Protein AF-A0A426TLG1-F1 (afdb_monomer_lite)

Foldseek 3Di:
DFLLVVLVVVVVVCVVVVHDSVVDAAEDDQQFLVVPQAAARVVSLVVSLVSLLSNLVSLHQHYEQFHQRHHNPADVGHDPVVRVVSSVSSVVSSVVNHDPVSVVRHDYHYDALVVDDPPDPDDDPDHDDDDPD

Sequence (133 aa):
MTPADFREFVFAIADKVGFARERIILGGDHLGPNCWQQEN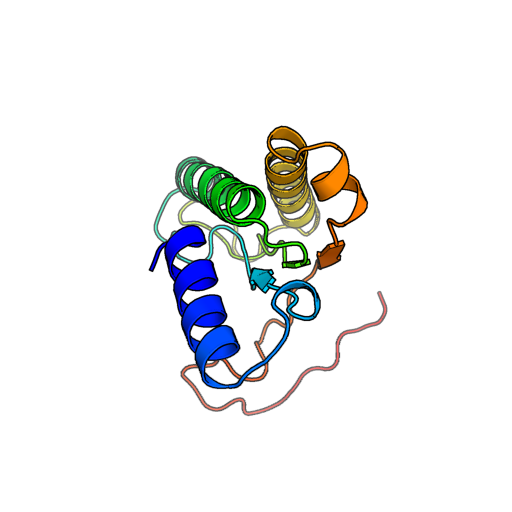ADAAMEKSVELVKAYVRAGFSKIHLDASMSCADDSIPLAPETVAERAAVLCLAAESVATDCQREQLNYVIGTEVPVPGGEASAIQSVHITQVE

Secondary structure (DSSP, 8-state):
--HHHHHHHHHHHHHHHT--GGGPPPEEEEESGGGGTTS-HHHHHHHHHHHHHHHHHHT--EEEE---S--TTS-SSPPHHHHHHHHHHHHHHHHHH--HHHHHH-EEEE---SSPTTT-SS--S-PPPPP--

pLDDT: mean 92.67, std 13.1, range [43.22, 98.88]

Structure (mmCIF, N/CA/C/O backbone):
data_AF-A0A426TLG1-F1
#
_entry.id   AF-A0A426TLG1-F1
#
loop_
_atom_site.group_PDB
_atom_site.id
_atom_site.type_symbol
_atom_site.label_atom_id
_atom_site.label_alt_id
_atom_site.label_comp_id
_atom_site.label_asym_id
_atom_site.label_entity_id
_atom_site.label_seq_id
_atom_site.pdbx_PDB_ins_code
_atom_site.Cartn_x
_atom_site.Cartn_y
_atom_site.Cartn_z
_atom_site.occupancy
_atom_site.B_iso_or_equiv
_atom_site.auth_seq_id
_atom_site.auth_comp_id
_atom_site.auth_asym_id
_atom_site.auth_atom_id
_atom_site.pdbx_PDB_model_num
ATOM 1 N N . MET A 1 1 ? -5.665 15.523 -0.159 1.00 93.81 1 MET A N 1
ATOM 2 C CA . MET A 1 1 ? -5.869 15.233 1.279 1.00 93.81 1 MET A CA 1
ATOM 3 C C . MET A 1 1 ? -4.819 14.220 1.683 1.00 93.81 1 MET A C 1
ATOM 5 O O . MET A 1 1 ? -4.506 13.373 0.853 1.00 93.81 1 MET A O 1
ATOM 9 N N . THR A 1 2 ? -4.249 14.306 2.885 1.00 98.12 2 THR A N 1
ATOM 10 C CA . THR A 1 2 ? -3.406 13.206 3.382 1.00 98.12 2 THR A CA 1
ATOM 11 C C . THR A 1 2 ? -4.285 11.997 3.747 1.00 98.12 2 THR A C 1
ATOM 13 O O . THR A 1 2 ? -5.502 12.161 3.886 1.00 98.12 2 THR A O 1
ATOM 16 N N . PRO A 1 3 ? -3.722 10.786 3.931 1.00 98.56 3 PRO A N 1
ATOM 17 C CA . PRO A 1 3 ? -4.511 9.625 4.350 1.00 98.56 3 PRO A CA 1
ATOM 18 C C . PRO A 1 3 ? -5.258 9.847 5.675 1.00 98.56 3 PRO A C 1
ATOM 20 O O . PRO A 1 3 ? -6.424 9.476 5.800 1.00 98.56 3 PRO A O 1
ATOM 23 N N . ALA A 1 4 ? -4.630 10.520 6.645 1.00 98.56 4 ALA A N 1
ATOM 24 C CA . ALA A 1 4 ? -5.270 10.855 7.917 1.00 98.56 4 ALA A CA 1
ATOM 25 C C . ALA A 1 4 ? -6.454 11.818 7.723 1.00 98.56 4 ALA A C 1
ATOM 27 O O . ALA A 1 4 ? -7.536 11.570 8.253 1.00 98.56 4 ALA A O 1
ATOM 28 N N . ASP A 1 5 ? -6.284 12.860 6.901 1.00 98.69 5 ASP A N 1
ATOM 29 C CA . ASP A 1 5 ? -7.373 13.796 6.590 1.00 98.69 5 ASP A CA 1
ATOM 30 C C . ASP A 1 5 ? -8.537 13.091 5.887 1.00 98.69 5 ASP A C 1
ATOM 32 O O . ASP A 1 5 ? -9.700 13.389 6.152 1.00 98.69 5 ASP A O 1
ATOM 36 N N . PHE A 1 6 ? -8.238 12.147 4.986 1.00 98.81 6 PHE A N 1
ATOM 37 C CA . PHE A 1 6 ? -9.262 11.381 4.281 1.00 98.81 6 PHE A CA 1
ATOM 38 C C . PHE A 1 6 ? -10.065 10.488 5.234 1.00 98.81 6 PHE A C 1
ATOM 40 O O . PHE A 1 6 ? -11.292 10.453 5.144 1.00 98.81 6 PHE A O 1
ATOM 47 N N . ARG A 1 7 ? -9.404 9.819 6.190 1.00 98.62 7 ARG A N 1
ATOM 48 C CA . ARG A 1 7 ? -10.095 9.060 7.244 1.00 98.62 7 ARG A CA 1
ATOM 49 C C . ARG A 1 7 ? -11.055 9.951 8.025 1.00 98.62 7 ARG A C 1
ATOM 51 O O . ARG A 1 7 ? -12.225 9.599 8.160 1.00 98.62 7 ARG A O 1
ATOM 58 N N . GLU A 1 8 ? -10.580 11.091 8.528 1.00 98.62 8 GLU A N 1
ATOM 59 C CA . GLU A 1 8 ? -11.427 11.992 9.320 1.00 98.62 8 GLU A CA 1
ATOM 60 C C . GLU A 1 8 ? -12.579 12.566 8.492 1.00 98.62 8 GLU A C 1
ATOM 62 O O . GLU A 1 8 ? -13.694 12.699 8.992 1.00 98.62 8 GLU A O 1
ATOM 67 N N . PHE A 1 9 ? -12.351 12.838 7.208 1.00 98.75 9 PHE A N 1
ATOM 68 C CA . PHE A 1 9 ? -13.404 13.252 6.288 1.00 98.75 9 PHE A CA 1
ATOM 69 C C . PHE A 1 9 ? -14.507 12.195 6.151 1.00 98.75 9 PHE A C 1
ATOM 71 O O . PHE A 1 9 ? -15.688 12.517 6.303 1.00 98.75 9 PHE A O 1
ATOM 78 N N . VAL A 1 10 ? -14.139 10.931 5.923 1.00 98.75 10 VAL A N 1
ATOM 79 C CA . VAL A 1 10 ? -15.100 9.820 5.837 1.00 98.75 10 VAL A CA 1
ATOM 80 C C . VAL A 1 10 ? -15.820 9.615 7.172 1.00 98.75 10 VAL A C 1
ATOM 82 O O . VAL A 1 10 ? -17.041 9.466 7.199 1.00 98.75 10 VAL A O 1
ATOM 85 N N . PHE A 1 11 ? -15.100 9.668 8.292 1.00 98.69 11 PHE A N 1
ATOM 86 C CA . PHE A 1 11 ? -15.683 9.526 9.626 1.00 98.69 11 PHE A CA 1
ATOM 87 C C . PHE A 1 11 ? -16.643 10.662 9.984 1.00 98.69 11 PHE A C 1
ATOM 89 O O . PHE A 1 11 ? -17.707 10.401 10.538 1.00 98.69 11 PHE A O 1
ATOM 96 N N . ALA A 1 12 ? -16.348 11.901 9.593 1.00 98.69 12 ALA A N 1
ATOM 97 C CA . ALA A 1 12 ? -17.265 13.021 9.780 1.00 98.69 12 ALA A CA 1
ATOM 98 C C . ALA A 1 12 ? -18.568 12.851 8.980 1.00 98.69 12 ALA A C 1
ATOM 100 O O . ALA A 1 12 ? -19.622 13.332 9.401 1.00 98.69 12 ALA A O 1
ATOM 101 N N . ILE A 1 13 ? -18.521 12.181 7.823 1.00 98.81 13 ILE A N 1
ATOM 102 C CA . ILE A 1 13 ? -19.727 11.798 7.079 1.00 98.81 13 ILE A CA 1
ATOM 103 C C . ILE A 1 13 ? -20.463 10.682 7.824 1.00 98.81 13 ILE A C 1
ATOM 105 O O . ILE A 1 13 ? -21.671 10.798 8.022 1.00 98.81 13 ILE A O 1
ATOM 109 N N . ALA A 1 14 ? -19.747 9.647 8.272 1.00 98.69 14 ALA A N 1
ATOM 110 C CA . ALA A 1 14 ? -20.310 8.512 9.001 1.00 98.69 14 ALA A CA 1
ATOM 111 C C . ALA A 1 14 ? -21.076 8.950 10.260 1.00 98.69 14 ALA A C 1
ATOM 113 O O . ALA A 1 14 ? -22.220 8.541 10.454 1.00 98.69 14 ALA A O 1
ATOM 114 N N . ASP A 1 15 ? -20.503 9.863 11.049 1.00 98.50 15 ASP A N 1
ATOM 115 C CA . ASP A 1 15 ? -21.145 10.411 12.246 1.00 98.50 15 ASP A CA 1
ATOM 116 C C . ASP A 1 15 ? -22.463 11.125 11.915 1.00 98.50 15 ASP A C 1
ATOM 118 O O . ASP A 1 15 ? -23.464 10.950 12.609 1.00 98.50 15 ASP A O 1
ATOM 122 N N . LYS A 1 16 ? -22.495 11.904 10.823 1.00 98.56 16 LYS A N 1
ATOM 123 C CA . LYS A 1 16 ? -23.700 12.634 10.389 1.00 98.56 16 LYS A CA 1
ATOM 124 C C . LYS A 1 16 ? -24.830 11.704 9.964 1.00 98.56 16 LYS A C 1
ATOM 126 O O . LYS A 1 16 ? -25.993 12.063 10.122 1.00 98.56 16 LYS A O 1
ATOM 131 N N . VAL A 1 17 ? -24.498 10.541 9.408 1.00 98.50 17 VAL A N 1
ATOM 132 C CA . VAL A 1 17 ? -25.486 9.549 8.958 1.00 98.50 17 VAL A CA 1
ATOM 133 C C . VAL A 1 17 ? -25.780 8.476 10.012 1.00 98.50 17 VAL A C 1
ATOM 135 O O . VAL A 1 17 ? -26.590 7.588 9.759 1.00 98.50 17 VAL A O 1
ATOM 138 N N . GLY A 1 18 ? -25.142 8.540 11.187 1.00 98.31 18 GLY A N 1
ATOM 139 C CA . GLY A 1 18 ? -25.303 7.548 12.252 1.00 98.31 18 GLY A CA 1
ATOM 140 C C . GLY A 1 18 ? -24.717 6.175 11.907 1.00 98.31 18 GLY A C 1
ATOM 141 O O . GLY A 1 18 ? -25.245 5.153 12.345 1.00 98.31 18 GLY A O 1
ATOM 142 N N . PHE A 1 19 ? -23.655 6.128 11.098 1.00 98.69 19 PHE A N 1
ATOM 143 C CA . PHE A 1 19 ? -22.985 4.888 10.715 1.00 98.69 19 PHE A CA 1
ATOM 144 C C . PHE A 1 19 ? -21.765 4.627 11.603 1.00 98.69 19 PHE A C 1
ATOM 146 O O . PHE A 1 19 ? -20.902 5.486 11.769 1.00 98.69 19 PHE A O 1
ATOM 153 N N . ALA A 1 20 ? -21.688 3.420 12.157 1.00 98.50 20 ALA A N 1
ATOM 154 C CA . ALA A 1 20 ? -20.622 3.023 13.069 1.00 98.50 20 ALA A CA 1
ATOM 155 C C . ALA A 1 20 ? -19.260 2.958 12.347 1.00 98.50 20 ALA A C 1
ATOM 157 O O . ALA A 1 20 ? -19.129 2.280 11.323 1.00 98.50 20 ALA A O 1
ATOM 158 N N . ARG A 1 21 ? -18.251 3.671 12.864 1.00 98.31 21 ARG A N 1
ATOM 159 C CA . ARG A 1 21 ? -16.942 3.849 12.205 1.00 98.31 21 ARG A CA 1
ATOM 160 C C . ARG A 1 21 ? -16.186 2.528 12.036 1.00 98.31 21 ARG A C 1
ATOM 162 O O . ARG A 1 21 ? -15.511 2.337 11.033 1.00 98.31 21 ARG A O 1
ATOM 169 N N . GLU A 1 22 ? -16.352 1.597 12.967 1.00 97.44 22 GLU A N 1
ATOM 170 C CA . GLU A 1 22 ? -15.756 0.256 12.964 1.00 97.44 22 GLU A CA 1
ATOM 171 C C . GLU A 1 22 ? -16.262 -0.649 11.829 1.00 97.44 22 GLU A C 1
ATOM 173 O O . GLU A 1 22 ? -15.654 -1.673 11.534 1.00 97.44 22 GLU A O 1
ATOM 178 N N . ARG A 1 23 ? -17.366 -0.275 11.169 1.00 98.25 23 ARG A N 1
ATOM 179 C CA . ARG A 1 23 ? -17.892 -0.981 9.990 1.00 98.25 23 ARG A CA 1
ATOM 180 C C . ARG A 1 23 ? -17.302 -0.465 8.675 1.00 98.25 23 ARG A C 1
ATOM 182 O O . ARG A 1 23 ? -17.689 -0.949 7.613 1.00 98.25 23 ARG A O 1
ATOM 189 N N . ILE A 1 24 ? -16.430 0.542 8.726 1.00 98.62 24 ILE A N 1
ATOM 190 C CA . ILE A 1 24 ? -15.809 1.159 7.554 1.00 98.62 24 ILE A CA 1
ATOM 191 C C . ILE A 1 24 ? -14.441 0.525 7.333 1.00 98.62 24 ILE A C 1
ATOM 193 O O . ILE A 1 24 ? -13.590 0.539 8.218 1.00 98.62 24 ILE A O 1
ATOM 197 N N . ILE A 1 25 ? -14.213 0.028 6.120 1.00 98.56 25 ILE A N 1
ATOM 198 C CA . ILE A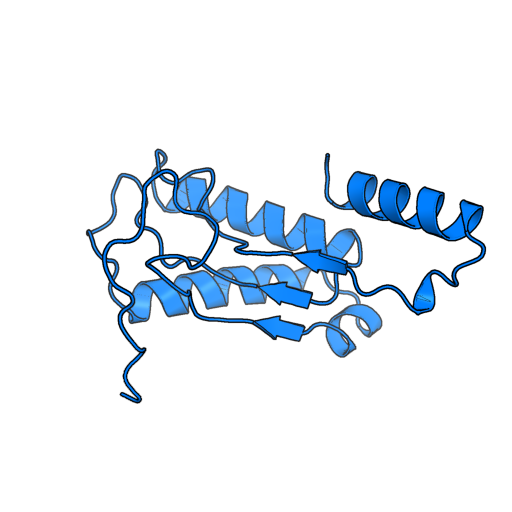 1 25 ? -12.891 -0.400 5.665 1.00 98.56 25 ILE A CA 1
ATOM 199 C C . ILE A 1 25 ? -12.327 0.707 4.784 1.00 98.56 25 ILE A C 1
ATOM 201 O O . ILE A 1 25 ? -12.948 1.104 3.798 1.00 98.56 25 ILE A O 1
ATOM 205 N N . LEU A 1 26 ? -11.143 1.198 5.140 1.00 98.75 26 LEU A N 1
ATOM 206 C CA . LEU A 1 26 ? -10.406 2.168 4.341 1.00 98.75 26 LEU A CA 1
ATOM 207 C C . LEU A 1 26 ? -9.336 1.444 3.525 1.00 98.75 26 LEU A C 1
ATOM 209 O O . LEU A 1 26 ? -8.509 0.712 4.075 1.00 98.75 26 LEU A O 1
ATOM 213 N N . GLY A 1 27 ? -9.385 1.648 2.208 1.00 98.56 27 GLY A N 1
ATOM 214 C CA . GLY A 1 27 ? -8.486 1.031 1.240 1.00 98.56 27 GLY A CA 1
ATOM 215 C C . GLY A 1 27 ? -7.605 2.051 0.525 1.00 98.56 27 GLY A C 1
ATOM 216 O O . GLY A 1 27 ? -8.089 3.109 0.130 1.00 98.56 27 GLY A O 1
ATOM 217 N N . GLY A 1 28 ? -6.316 1.742 0.398 1.00 98.00 28 GLY A N 1
ATOM 218 C CA . GLY A 1 28 ? -5.403 2.416 -0.520 1.00 98.00 28 GLY A CA 1
ATOM 219 C C . GLY A 1 28 ? -5.399 1.687 -1.857 1.00 98.00 28 GLY A C 1
ATOM 220 O O . GLY A 1 28 ? -5.323 0.455 -1.878 1.00 98.00 28 GLY A O 1
ATOM 221 N N . ASP A 1 29 ? -5.511 2.438 -2.944 1.00 97.31 29 ASP A N 1
ATOM 222 C CA . ASP A 1 29 ? -5.608 1.907 -4.301 1.00 97.31 29 ASP A CA 1
ATOM 223 C C . ASP A 1 29 ? -4.401 2.323 -5.148 1.00 97.31 29 ASP A C 1
ATOM 225 O O . ASP A 1 29 ? -3.929 3.453 -5.004 1.00 97.31 29 ASP A O 1
ATOM 229 N N . HIS A 1 30 ? -3.891 1.396 -5.967 1.00 95.25 30 HIS A N 1
ATOM 230 C CA . HIS A 1 30 ? -2.668 1.529 -6.771 1.00 95.25 30 HIS A CA 1
ATOM 231 C C . HIS A 1 30 ? -1.528 2.268 -6.043 1.00 95.25 30 HIS A C 1
ATOM 233 O O . HIS A 1 30 ? -0.968 3.246 -6.550 1.00 95.25 30 HIS A O 1
ATOM 239 N N . LEU A 1 31 ? -1.199 1.846 -4.814 1.00 97.50 31 LEU A N 1
ATOM 240 C CA . LEU A 1 31 ? -0.114 2.472 -4.064 1.00 97.50 31 LEU A CA 1
ATOM 241 C C . LEU A 1 31 ? 1.236 2.011 -4.616 1.00 97.50 31 LEU A C 1
ATOM 243 O O . LEU A 1 31 ? 1.576 0.829 -4.565 1.00 97.50 31 LEU A O 1
ATOM 247 N N . GLY A 1 32 ? 2.012 2.984 -5.083 1.00 96.75 32 GLY A N 1
ATOM 248 C CA . GLY A 1 32 ? 3.322 2.801 -5.687 1.00 96.75 32 GLY A CA 1
ATOM 249 C C . GLY A 1 32 ? 3.772 4.073 -6.415 1.00 96.75 32 GLY A C 1
ATOM 250 O O . GLY A 1 32 ? 3.231 5.154 -6.149 1.00 96.75 32 GLY A O 1
ATOM 251 N N . PRO A 1 33 ? 4.736 3.975 -7.344 1.00 96.88 33 PRO A N 1
ATOM 252 C CA . PRO A 1 33 ? 5.362 5.127 -7.986 1.00 96.88 33 PRO A CA 1
ATOM 253 C C . PRO A 1 33 ? 4.496 5.823 -9.050 1.00 96.88 33 PRO A C 1
AT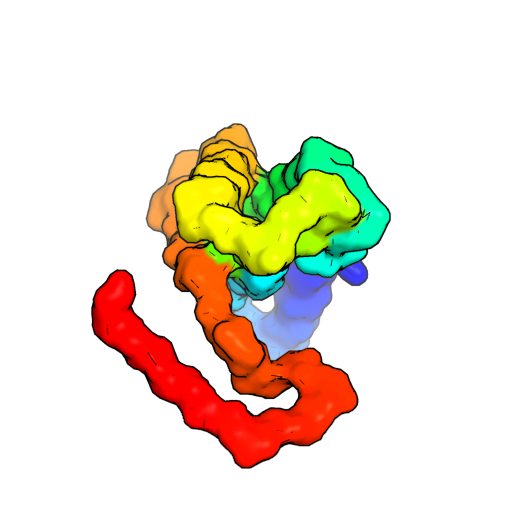OM 255 O O . PRO A 1 33 ? 4.992 6.705 -9.746 1.00 96.88 33 PRO A O 1
ATOM 258 N N . ASN A 1 34 ? 3.200 5.500 -9.159 1.00 92.06 34 ASN A N 1
ATOM 259 C CA . ASN A 1 34 ? 2.291 6.019 -10.189 1.00 92.06 34 ASN A CA 1
ATOM 260 C C . ASN A 1 34 ? 2.352 7.548 -10.365 1.00 92.06 34 ASN A C 1
ATOM 262 O O . ASN A 1 34 ? 2.456 8.052 -11.481 1.00 92.06 34 ASN A O 1
ATOM 266 N N . CYS A 1 35 ? 2.322 8.294 -9.259 1.00 91.00 35 CYS A N 1
ATOM 267 C CA . CYS A 1 35 ? 2.321 9.760 -9.273 1.00 91.00 35 CYS A CA 1
ATOM 268 C C . CYS A 1 35 ? 3.699 10.379 -9.570 1.00 91.00 35 CYS A C 1
ATOM 270 O O . CYS A 1 35 ? 3.786 11.588 -9.779 1.00 91.00 35 CYS A O 1
ATOM 272 N N . TRP A 1 36 ? 4.764 9.573 -9.562 1.00 97.62 36 TRP A N 1
ATOM 273 C CA . TRP A 1 36 ? 6.160 10.008 -9.661 1.00 97.62 36 TRP A CA 1
ATOM 274 C C . TRP A 1 36 ? 6.926 9.292 -10.782 1.00 97.62 36 TRP A C 1
ATOM 276 O O . TRP A 1 36 ? 8.149 9.290 -10.772 1.00 97.62 36 TRP A O 1
ATOM 286 N N . GLN A 1 37 ? 6.228 8.739 -11.781 1.00 94.12 37 GLN A N 1
ATOM 287 C CA . GLN A 1 37 ? 6.834 8.029 -12.925 1.00 94.12 37 GLN A CA 1
ATOM 288 C C . GLN A 1 37 ? 7.857 8.864 -13.715 1.00 94.12 37 GLN A C 1
ATOM 290 O O . GLN A 1 37 ? 8.715 8.316 -14.394 1.00 94.12 37 GLN A O 1
ATOM 295 N N . GLN A 1 38 ? 7.762 10.196 -13.647 1.00 96.25 38 GLN A N 1
ATOM 296 C CA . GLN A 1 38 ? 8.694 11.113 -14.316 1.00 96.25 38 GLN A CA 1
ATOM 297 C C . GLN A 1 38 ? 10.016 11.297 -13.552 1.00 96.25 38 GLN A C 1
ATOM 299 O O . GLN A 1 38 ? 10.905 12.006 -14.017 1.00 96.25 38 GLN A O 1
ATOM 304 N N . GLU A 1 39 ? 10.136 10.707 -12.365 1.00 97.88 39 GLU A N 1
ATOM 305 C CA . GLU A 1 39 ? 11.351 10.701 -11.559 1.00 97.88 39 GLU A CA 1
ATOM 306 C C . GLU A 1 39 ? 12.106 9.383 -11.753 1.00 97.88 39 GLU A C 1
ATOM 308 O O . GLU A 1 39 ? 11.551 8.410 -12.263 1.00 97.88 39 GLU A O 1
ATOM 313 N N . ASN A 1 40 ? 13.372 9.339 -11.336 1.00 98.12 40 ASN A N 1
ATOM 314 C CA . ASN A 1 40 ? 14.130 8.088 -11.313 1.00 98.12 40 ASN A CA 1
ATOM 315 C C . ASN A 1 40 ? 13.525 7.111 -10.295 1.00 98.12 40 ASN A C 1
ATOM 317 O O . ASN A 1 40 ? 12.974 7.536 -9.272 1.00 98.12 40 ASN A O 1
ATOM 321 N N . ALA A 1 41 ? 13.692 5.813 -10.543 1.00 97.81 41 ALA A N 1
ATOM 322 C CA . ALA A 1 41 ? 13.120 4.727 -9.758 1.00 97.81 41 ALA A CA 1
ATOM 323 C C . ALA A 1 41 ? 13.377 4.866 -8.252 1.00 97.81 41 ALA A C 1
ATOM 325 O O . ALA A 1 41 ? 12.443 4.746 -7.461 1.00 97.81 41 ALA A O 1
ATOM 326 N N . ASP A 1 42 ? 14.609 5.187 -7.851 1.00 98.12 42 ASP A N 1
ATOM 327 C CA . ASP A 1 42 ? 14.972 5.344 -6.437 1.00 98.12 42 ASP A CA 1
ATOM 328 C C . ASP A 1 42 ? 14.151 6.447 -5.746 1.00 98.12 42 ASP A C 1
ATOM 330 O O . ASP A 1 42 ? 13.574 6.228 -4.679 1.00 98.12 42 ASP A O 1
ATOM 334 N N . ALA A 1 43 ? 14.035 7.619 -6.380 1.00 98.44 43 ALA A N 1
ATOM 335 C CA . ALA A 1 43 ? 13.297 8.758 -5.833 1.00 98.44 43 ALA A CA 1
ATOM 336 C C . ALA A 1 43 ? 11.782 8.496 -5.800 1.00 98.44 43 ALA A C 1
ATOM 338 O O . ALA A 1 43 ? 11.102 8.811 -4.817 1.00 98.44 43 ALA A O 1
ATOM 339 N N . ALA A 1 44 ? 11.248 7.876 -6.855 1.00 98.50 44 ALA A N 1
ATOM 340 C CA . ALA A 1 44 ? 9.841 7.505 -6.927 1.00 98.50 44 ALA A CA 1
ATOM 341 C C . ALA A 1 44 ? 9.483 6.440 -5.873 1.00 98.50 44 ALA A C 1
ATOM 343 O O . ALA A 1 44 ? 8.439 6.534 -5.216 1.00 98.50 44 ALA A O 1
ATOM 344 N N . MET A 1 45 ? 10.358 5.455 -5.653 1.00 98.56 45 MET A N 1
ATOM 345 C CA . MET A 1 45 ? 10.163 4.410 -4.647 1.00 98.56 45 MET A CA 1
ATOM 346 C C . MET A 1 45 ? 10.293 4.937 -3.218 1.00 98.56 45 MET A C 1
ATOM 348 O O . MET A 1 45 ? 9.498 4.537 -2.370 1.00 98.56 45 MET A O 1
ATOM 352 N N . GLU A 1 46 ? 11.202 5.876 -2.939 1.00 98.69 46 GLU A N 1
ATOM 353 C CA . GLU A 1 46 ? 11.293 6.527 -1.623 1.00 98.69 46 GLU A CA 1
ATOM 354 C C . GLU A 1 46 ? 9.966 7.208 -1.243 1.00 98.69 46 GLU A C 1
ATOM 356 O O . GLU A 1 46 ? 9.427 7.006 -0.149 1.00 98.69 46 GLU A O 1
ATOM 361 N N . LYS A 1 47 ? 9.373 7.946 -2.186 1.00 98.69 47 LYS A N 1
ATOM 362 C CA . LYS A 1 47 ? 8.060 8.583 -1.999 1.00 98.69 47 LYS A CA 1
ATOM 363 C C . LYS A 1 47 ? 6.940 7.563 -1.845 1.00 98.69 47 LYS A C 1
ATOM 365 O O . LYS A 1 47 ? 6.057 7.745 -1.007 1.00 98.69 47 LYS A O 1
ATOM 370 N N . SER A 1 48 ? 6.996 6.475 -2.606 1.00 98.62 48 SER A N 1
ATOM 371 C CA . SER A 1 48 ? 6.025 5.378 -2.535 1.00 98.62 48 SER A CA 1
ATOM 372 C C . SER A 1 48 ? 6.063 4.662 -1.183 1.00 98.62 48 SER A C 1
ATOM 374 O O . SER A 1 48 ? 5.020 4.340 -0.617 1.00 98.62 48 SER A O 1
ATOM 376 N N . VAL A 1 49 ? 7.255 4.470 -0.618 1.00 98.81 49 VAL A N 1
ATOM 377 C CA . VAL A 1 49 ? 7.450 3.905 0.722 1.00 98.81 49 VAL A CA 1
ATOM 378 C C . VAL A 1 49 ? 6.799 4.790 1.784 1.00 98.81 49 VAL A C 1
ATOM 380 O O . VAL A 1 49 ? 6.035 4.292 2.615 1.00 98.81 49 VAL A O 1
ATOM 383 N N . GLU A 1 50 ? 7.043 6.102 1.761 1.00 98.75 50 GLU A N 1
ATOM 384 C CA . GLU A 1 50 ? 6.414 7.012 2.726 1.00 98.75 50 GLU A CA 1
ATOM 385 C C . GLU A 1 50 ? 4.905 7.161 2.503 1.00 98.75 50 GLU A C 1
ATOM 387 O O . GLU A 1 50 ? 4.156 7.257 3.479 1.00 98.75 50 GLU A O 1
ATOM 392 N N . LEU A 1 51 ? 4.439 7.090 1.252 1.00 98.69 51 LEU A N 1
ATOM 393 C CA . LEU A 1 51 ? 3.017 7.019 0.923 1.00 98.69 51 LEU A CA 1
ATOM 394 C C . LEU A 1 51 ? 2.372 5.817 1.617 1.00 98.69 51 LEU A C 1
ATOM 396 O O . LEU A 1 51 ? 1.449 5.994 2.410 1.00 98.69 51 LEU A O 1
ATOM 400 N N . VAL A 1 52 ? 2.886 4.606 1.391 1.00 98.81 52 VAL A N 1
ATOM 401 C CA . VAL A 1 52 ? 2.349 3.376 1.991 1.00 98.81 52 VAL A CA 1
ATOM 402 C C . VAL A 1 52 ? 2.367 3.450 3.518 1.00 98.81 52 VAL A C 1
ATOM 404 O O . VAL A 1 52 ? 1.356 3.163 4.163 1.00 98.81 52 VAL A O 1
ATOM 407 N N . LYS A 1 53 ? 3.464 3.931 4.117 1.00 98.88 53 LYS A N 1
ATOM 408 C CA . LYS A 1 53 ? 3.528 4.133 5.571 1.00 98.88 53 LYS A CA 1
ATOM 409 C C . LYS A 1 53 ? 2.470 5.116 6.067 1.00 98.88 53 LYS A C 1
ATOM 411 O O . LYS A 1 53 ? 1.893 4.893 7.129 1.00 98.88 53 LYS A O 1
ATOM 416 N N . ALA A 1 54 ? 2.206 6.201 5.340 1.00 98.81 54 ALA A N 1
ATOM 417 C CA . ALA A 1 54 ? 1.182 7.173 5.716 1.00 98.81 54 ALA A CA 1
ATOM 418 C C . ALA A 1 54 ? -0.228 6.560 5.703 1.00 98.81 54 ALA A C 1
ATOM 420 O O . ALA A 1 54 ? -1.009 6.832 6.615 1.00 98.81 54 ALA A O 1
ATOM 421 N N . TYR A 1 55 ? -0.537 5.695 4.731 1.00 98.88 55 TYR A N 1
ATOM 422 C CA . TYR A 1 55 ? -1.800 4.949 4.688 1.00 98.88 55 TYR A CA 1
ATOM 423 C C . TYR A 1 55 ? -1.950 4.010 5.893 1.00 98.88 55 TYR A C 1
ATOM 425 O O . TYR A 1 55 ? -2.958 4.070 6.602 1.00 98.88 55 TYR A O 1
ATOM 433 N N . VAL A 1 56 ? -0.927 3.204 6.190 1.00 98.75 56 VAL A N 1
ATOM 434 C CA . VAL A 1 56 ? -0.964 2.268 7.329 1.00 98.75 56 VAL A CA 1
ATOM 435 C C . VAL A 1 56 ? -1.058 3.012 8.665 1.00 98.75 56 VAL A C 1
ATOM 437 O O . VAL A 1 56 ? -1.910 2.690 9.493 1.00 98.75 56 VAL A O 1
ATOM 440 N N . ARG A 1 57 ? -0.270 4.079 8.866 1.00 98.75 57 ARG A N 1
ATOM 441 C CA . ARG A 1 57 ? -0.350 4.929 10.073 1.00 98.75 57 ARG A CA 1
ATOM 442 C C . ARG A 1 57 ? -1.722 5.586 10.231 1.00 98.75 57 ARG A C 1
ATOM 444 O O . ARG A 1 57 ? -2.182 5.783 11.354 1.00 98.75 57 ARG A O 1
ATOM 451 N N . ALA A 1 58 ? -2.393 5.908 9.125 1.00 98.62 58 ALA A N 1
ATOM 452 C CA . ALA A 1 58 ? -3.755 6.426 9.149 1.00 98.62 58 ALA A CA 1
ATOM 453 C C . ALA A 1 58 ? -4.809 5.346 9.455 1.00 98.62 58 ALA A C 1
ATOM 455 O O . ALA A 1 58 ? -5.946 5.699 9.755 1.00 98.62 58 ALA A O 1
ATOM 456 N N . GLY A 1 59 ? -4.458 4.058 9.466 1.00 98.56 59 GLY A N 1
ATOM 457 C CA . GLY A 1 59 ? -5.376 2.960 9.781 1.00 98.56 59 GLY A CA 1
ATOM 458 C C . GLY A 1 59 ? -6.097 2.380 8.567 1.00 98.56 59 GLY A C 1
ATOM 459 O O . GLY A 1 59 ? -7.141 1.754 8.727 1.00 98.56 59 GLY A O 1
ATOM 460 N N . PHE A 1 60 ? -5.563 2.580 7.361 1.00 98.81 60 PHE A N 1
ATOM 461 C CA . PHE A 1 60 ? -6.022 1.848 6.185 1.00 98.81 60 PHE A CA 1
ATOM 462 C C . PHE A 1 60 ? -5.590 0.388 6.308 1.00 98.81 60 PHE A C 1
ATOM 464 O O . PHE A 1 60 ? -4.413 0.107 6.530 1.00 98.81 60 PHE A O 1
ATOM 471 N N . SER A 1 61 ? -6.547 -0.528 6.176 1.00 98.56 61 SER A N 1
ATOM 472 C CA . SER A 1 61 ? -6.338 -1.966 6.382 1.00 98.56 61 SER A CA 1
ATOM 473 C C . SER A 1 61 ? -6.335 -2.768 5.083 1.00 98.56 61 SER A C 1
ATOM 475 O O . SER A 1 61 ? -5.852 -3.894 5.070 1.00 98.56 61 SER A O 1
ATOM 477 N N . LYS A 1 62 ? -6.818 -2.197 3.972 1.00 98.81 62 LYS A N 1
ATOM 478 C CA . LYS A 1 62 ? -6.663 -2.773 2.629 1.00 98.81 62 LYS A CA 1
ATOM 479 C C . LYS A 1 62 ? -5.640 -1.960 1.842 1.00 98.81 62 LYS A C 1
ATOM 481 O O . LYS A 1 62 ? -5.842 -0.767 1.643 1.00 98.81 62 LYS A O 1
ATOM 486 N N . ILE A 1 63 ? -4.582 -2.595 1.352 1.00 98.75 63 ILE A N 1
ATOM 487 C CA . ILE A 1 63 ? -3.486 -1.926 0.646 1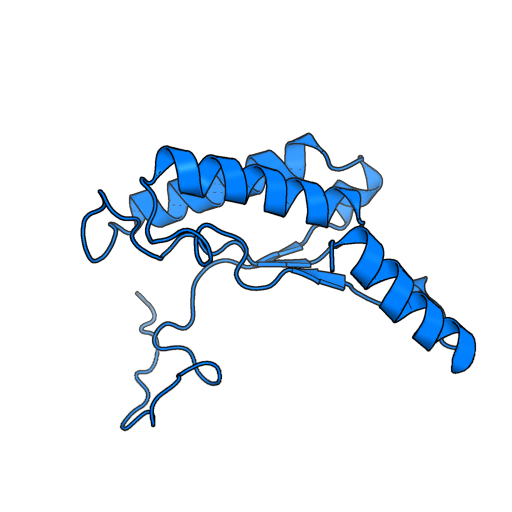.00 98.75 63 ILE A CA 1
ATOM 488 C C . ILE A 1 63 ? -3.246 -2.615 -0.701 1.00 98.75 63 ILE A C 1
ATOM 490 O O . ILE A 1 63 ? -2.798 -3.757 -0.747 1.00 98.75 63 ILE A O 1
ATOM 494 N N . HIS A 1 64 ? -3.559 -1.934 -1.804 1.00 98.56 64 HIS A N 1
ATOM 495 C CA . HIS A 1 64 ? -3.187 -2.374 -3.149 1.00 98.56 64 HIS A CA 1
ATOM 496 C C . HIS A 1 64 ? -1.760 -1.908 -3.458 1.00 98.56 64 HIS A C 1
ATOM 498 O O . HIS A 1 64 ? -1.518 -0.705 -3.531 1.00 98.56 64 HIS A O 1
ATOM 504 N N . LEU A 1 65 ? -0.828 -2.851 -3.588 1.00 98.50 65 LEU A N 1
ATOM 505 C CA . LEU A 1 65 ? 0.569 -2.595 -3.925 1.00 98.50 65 LEU A CA 1
ATOM 506 C C . LEU A 1 65 ? 0.766 -2.781 -5.429 1.00 98.50 65 LEU A C 1
ATOM 508 O O . LEU A 1 65 ? 0.807 -3.913 -5.910 1.00 98.50 65 LEU A O 1
ATOM 512 N N . ASP A 1 66 ? 0.914 -1.668 -6.143 1.00 97.19 66 ASP A N 1
ATOM 513 C CA . ASP A 1 66 ? 1.138 -1.657 -7.587 1.00 97.19 66 ASP A CA 1
ATOM 514 C C . ASP A 1 66 ? 2.363 -0.800 -7.918 1.00 97.19 66 ASP A C 1
ATOM 516 O O . ASP A 1 66 ? 2.314 0.431 -7.916 1.00 97.19 66 ASP A O 1
ATOM 520 N N . ALA A 1 67 ? 3.475 -1.481 -8.193 1.00 96.62 67 ALA A N 1
ATOM 521 C CA . ALA A 1 67 ? 4.716 -0.883 -8.670 1.00 96.62 67 ALA A CA 1
ATOM 522 C C . ALA A 1 67 ? 5.089 -1.372 -10.078 1.00 96.62 67 ALA A C 1
ATOM 524 O O . ALA A 1 67 ? 6.268 -1.541 -10.390 1.00 96.62 67 ALA A O 1
ATOM 525 N N . SER A 1 68 ? 4.074 -1.640 -10.908 1.00 94.31 68 SER A N 1
ATOM 526 C CA . SER A 1 68 ? 4.234 -2.160 -12.271 1.00 94.31 68 SER A CA 1
ATOM 527 C C . SER A 1 68 ? 4.653 -1.110 -13.304 1.00 94.31 68 SER A C 1
ATOM 529 O O . SER A 1 68 ? 5.163 -1.461 -14.369 1.00 94.31 68 SER A O 1
ATOM 531 N N . MET A 1 69 ? 4.463 0.175 -12.999 1.00 92.06 69 MET A N 1
ATOM 532 C CA . MET A 1 69 ? 4.805 1.273 -13.896 1.00 92.06 69 MET A CA 1
ATOM 533 C C . MET A 1 69 ? 6.315 1.558 -13.923 1.00 92.06 69 MET A C 1
ATOM 535 O O . MET A 1 69 ? 6.974 1.625 -12.882 1.00 92.06 69 MET A O 1
ATOM 539 N N . SER A 1 70 ? 6.853 1.773 -15.125 1.00 94.25 70 SER A N 1
ATOM 540 C CA . SER A 1 70 ? 8.241 2.192 -15.339 1.00 94.25 70 SER A CA 1
ATOM 541 C C . SER A 1 70 ? 8.455 3.642 -14.887 1.00 94.25 70 SER A C 1
ATOM 543 O O . SER A 1 70 ? 7.659 4.526 -15.211 1.00 94.25 70 SER A O 1
ATOM 545 N N . CYS A 1 71 ? 9.538 3.886 -14.153 1.00 97.06 71 CYS A N 1
ATOM 546 C CA . CYS A 1 71 ? 10.046 5.220 -13.832 1.00 97.06 71 CYS A CA 1
ATOM 547 C C . CYS A 1 71 ? 10.958 5.750 -14.960 1.00 97.06 71 CYS A C 1
ATOM 549 O O . CYS A 1 71 ? 11.171 5.071 -15.967 1.00 97.06 71 CYS A O 1
ATOM 551 N N . ALA A 1 72 ? 11.497 6.965 -14.822 1.00 96.88 72 ALA A N 1
ATOM 552 C CA . ALA A 1 72 ? 12.199 7.665 -15.905 1.00 96.88 72 ALA A CA 1
ATOM 553 C C . ALA A 1 72 ? 13.453 6.943 -16.441 1.00 96.88 72 ALA A C 1
ATOM 555 O O . ALA A 1 72 ? 13.827 7.136 -17.599 1.00 96.88 72 ALA A O 1
ATOM 556 N N . ASP A 1 73 ? 14.103 6.136 -15.606 1.00 97.25 73 ASP A N 1
ATOM 557 C CA . ASP A 1 73 ? 15.329 5.385 -15.890 1.00 97.25 73 ASP A CA 1
ATOM 558 C C . ASP A 1 73 ? 15.103 3.871 -16.063 1.00 97.25 73 ASP A C 1
ATOM 560 O O . ASP A 1 73 ? 16.064 3.120 -16.242 1.00 97.25 73 ASP A O 1
ATOM 564 N N . ASP A 1 74 ? 13.847 3.421 -16.053 1.00 96.31 74 ASP A N 1
ATOM 565 C CA . ASP A 1 74 ? 13.488 2.010 -16.183 1.00 96.31 74 ASP A CA 1
ATOM 566 C C . ASP A 1 74 ? 13.378 1.530 -17.637 1.00 96.31 74 ASP A C 1
ATOM 568 O O . ASP A 1 74 ? 13.114 2.287 -18.575 1.00 96.31 74 ASP A O 1
ATOM 572 N N . SER A 1 75 ? 13.482 0.211 -17.820 1.00 93.81 75 SER A N 1
ATOM 573 C CA . SER A 1 75 ? 13.008 -0.436 -19.042 1.00 93.81 75 SER A CA 1
ATOM 574 C C . SER A 1 75 ? 11.486 -0.339 -19.167 1.00 93.81 75 SER A C 1
ATOM 576 O O . SER A 1 75 ? 10.758 -0.343 -18.171 1.00 93.81 75 SER A O 1
ATOM 578 N N . ILE A 1 76 ? 10.994 -0.317 -20.408 1.00 92.69 76 ILE A N 1
ATOM 579 C CA . ILE A 1 76 ? 9.561 -0.332 -20.718 1.00 92.69 76 ILE A CA 1
ATOM 580 C C . ILE A 1 76 ? 9.246 -1.580 -21.563 1.00 92.69 76 ILE A C 1
ATOM 582 O O . ILE A 1 76 ? 9.726 -1.660 -22.698 1.00 92.69 76 ILE A O 1
ATOM 586 N N . PRO A 1 77 ? 8.431 -2.533 -21.065 1.00 90.56 77 PRO A N 1
ATOM 587 C CA . PRO A 1 77 ? 7.907 -2.621 -19.695 1.00 90.56 77 PRO A CA 1
ATOM 588 C C . PRO A 1 77 ? 8.984 -3.035 -18.671 1.00 90.56 77 PRO A C 1
ATOM 590 O O . PRO A 1 77 ? 10.107 -3.406 -19.032 1.00 90.56 77 PRO A O 1
ATOM 593 N N . LEU A 1 78 ? 8.634 -2.987 -17.383 1.00 93.00 78 LEU A N 1
ATOM 594 C CA . LEU A 1 78 ? 9.426 -3.614 -16.323 1.00 93.00 78 LEU A CA 1
ATOM 595 C C . LEU A 1 78 ? 9.422 -5.141 -16.456 1.00 93.00 78 LEU A C 1
ATOM 597 O O . LEU A 1 78 ? 8.442 -5.739 -16.905 1.00 93.00 78 LEU A O 1
ATOM 601 N N . ALA A 1 79 ? 10.507 -5.774 -16.011 1.00 95.94 79 ALA A N 1
ATOM 602 C CA . ALA A 1 79 ? 10.528 -7.217 -15.809 1.00 95.94 79 ALA A CA 1
ATOM 603 C C . ALA A 1 79 ? 9.592 -7.600 -14.640 1.00 95.94 79 ALA A C 1
ATOM 605 O O . ALA A 1 79 ? 9.572 -6.877 -13.635 1.00 95.94 79 ALA A O 1
ATOM 606 N N . PRO A 1 80 ? 8.838 -8.716 -14.720 1.00 94.06 80 PRO A N 1
ATOM 607 C CA . PRO A 1 80 ? 7.945 -9.154 -13.642 1.00 94.06 80 PRO A CA 1
ATOM 608 C C . PRO A 1 80 ? 8.634 -9.267 -12.275 1.00 94.06 80 PRO A C 1
ATOM 610 O O . PRO A 1 80 ? 8.040 -8.932 -11.250 1.00 94.06 80 PRO A O 1
ATOM 613 N N . GLU A 1 81 ? 9.903 -9.675 -12.254 1.00 97.81 81 GLU A N 1
ATOM 614 C CA . GLU A 1 81 ? 10.714 -9.781 -11.041 1.00 97.81 81 GLU A CA 1
ATOM 615 C C . GLU A 1 81 ? 10.924 -8.409 -10.388 1.00 97.81 81 GLU A C 1
ATOM 617 O O . GLU A 1 81 ? 10.738 -8.271 -9.183 1.00 97.81 81 GLU A O 1
ATOM 622 N N . THR A 1 82 ? 11.213 -7.370 -11.179 1.00 97.69 82 THR A N 1
ATOM 623 C CA . THR A 1 82 ? 11.366 -5.995 -10.679 1.00 97.69 82 THR A CA 1
ATOM 624 C C . THR A 1 82 ? 10.061 -5.465 -10.086 1.00 97.69 82 THR A C 1
ATOM 626 O O . THR A 1 82 ? 10.076 -4.807 -9.044 1.00 97.69 82 THR A O 1
ATOM 629 N N . VAL A 1 83 ? 8.920 -5.777 -10.708 1.00 97.31 83 VAL A N 1
ATOM 630 C CA . VAL A 1 83 ? 7.597 -5.412 -10.174 1.00 97.31 83 VAL A CA 1
ATOM 631 C C . VAL A 1 83 ? 7.361 -6.084 -8.820 1.00 97.31 83 VAL A C 1
ATOM 633 O O . VAL A 1 83 ? 6.972 -5.420 -7.856 1.00 97.31 83 VAL A O 1
ATOM 636 N N . ALA A 1 84 ? 7.646 -7.386 -8.721 1.00 98.25 84 ALA A N 1
ATOM 637 C CA . ALA A 1 84 ? 7.496 -8.149 -7.486 1.00 98.25 84 ALA A CA 1
ATOM 638 C C . ALA A 1 84 ? 8.431 -7.648 -6.370 1.00 98.25 84 ALA A C 1
ATOM 640 O O . ALA A 1 84 ? 7.996 -7.488 -5.228 1.00 98.25 84 ALA A O 1
ATOM 641 N N . GLU A 1 85 ? 9.691 -7.345 -6.689 1.00 98.69 85 GLU A N 1
ATOM 642 C CA . GLU A 1 85 ? 10.670 -6.791 -5.746 1.00 98.69 85 GLU A CA 1
ATOM 643 C C . GLU A 1 85 ? 10.222 -5.434 -5.197 1.00 98.69 85 GLU A C 1
ATOM 645 O O . GLU A 1 85 ? 10.225 -5.218 -3.981 1.00 98.69 85 GLU A O 1
ATOM 650 N N . ARG A 1 86 ? 9.765 -4.525 -6.066 1.00 98.50 86 ARG A N 1
ATOM 651 C CA . ARG A 1 86 ? 9.246 -3.219 -5.639 1.00 98.50 86 ARG A CA 1
ATOM 652 C C . ARG A 1 86 ? 7.999 -3.365 -4.773 1.00 98.50 86 ARG A C 1
ATOM 654 O O . ARG A 1 86 ? 7.916 -2.725 -3.725 1.00 98.50 86 ARG A O 1
ATOM 661 N N . ALA A 1 87 ? 7.063 -4.236 -5.149 1.00 98.62 87 ALA A N 1
ATOM 662 C CA . ALA A 1 87 ? 5.892 -4.529 -4.326 1.00 98.62 87 ALA A CA 1
ATOM 663 C C . ALA A 1 87 ? 6.293 -5.083 -2.945 1.00 98.62 87 ALA A C 1
ATOM 665 O O . ALA A 1 87 ? 5.736 -4.668 -1.928 1.00 98.62 87 ALA A O 1
ATOM 666 N N . ALA A 1 88 ? 7.309 -5.948 -2.874 1.00 98.81 88 ALA A N 1
ATOM 667 C CA . ALA A 1 88 ? 7.833 -6.466 -1.612 1.00 98.81 88 ALA A CA 1
ATOM 668 C C . ALA A 1 88 ? 8.458 -5.365 -0.734 1.00 98.81 88 ALA A C 1
ATOM 670 O O . ALA A 1 88 ? 8.224 -5.351 0.476 1.00 98.81 88 ALA A O 1
ATOM 671 N N . VAL A 1 89 ? 9.184 -4.404 -1.319 1.00 98.81 89 VAL A N 1
ATOM 672 C CA . VAL A 1 89 ? 9.708 -3.226 -0.595 1.00 98.81 89 VAL A CA 1
ATOM 673 C C . VAL A 1 89 ? 8.572 -2.407 0.024 1.00 98.81 89 VAL A C 1
ATOM 675 O O . VAL A 1 89 ? 8.651 -2.013 1.190 1.00 98.81 89 VAL A O 1
ATOM 678 N N . LEU A 1 90 ? 7.488 -2.182 -0.721 1.00 98.81 90 LEU A N 1
ATOM 679 C CA . LEU A 1 90 ? 6.317 -1.465 -0.214 1.00 98.81 90 LEU A CA 1
ATOM 680 C C . LEU A 1 90 ? 5.582 -2.253 0.881 1.00 98.81 90 LEU A C 1
ATOM 682 O O . LEU A 1 90 ? 5.165 -1.674 1.885 1.00 98.81 90 LEU A O 1
ATOM 686 N N . CYS A 1 91 ? 5.469 -3.574 0.731 1.00 98.81 91 CYS A N 1
ATOM 687 C CA . CYS A 1 91 ? 4.910 -4.455 1.756 1.00 98.81 91 CYS A CA 1
ATOM 688 C C . CYS A 1 91 ? 5.725 -4.376 3.055 1.00 98.81 91 CYS A C 1
ATOM 690 O O . CYS A 1 91 ? 5.170 -4.131 4.126 1.00 98.81 91 CYS A O 1
ATOM 692 N N . LEU A 1 92 ? 7.056 -4.462 2.960 1.00 98.88 92 LEU A N 1
ATOM 693 C CA . LEU A 1 92 ? 7.950 -4.309 4.108 1.00 98.88 92 LEU A CA 1
ATOM 694 C C . LEU A 1 92 ? 7.783 -2.937 4.778 1.00 98.88 92 LEU A C 1
ATOM 696 O O . LEU A 1 92 ? 7.768 -2.840 6.006 1.00 98.88 92 LEU A O 1
ATOM 700 N N . ALA A 1 93 ? 7.619 -1.873 3.990 1.00 98.81 93 ALA A N 1
ATOM 701 C CA . ALA A 1 93 ? 7.345 -0.542 4.515 1.00 98.81 93 ALA A CA 1
ATOM 702 C C . ALA A 1 93 ? 6.034 -0.491 5.317 1.00 98.81 93 ALA A C 1
ATOM 704 O O . ALA A 1 93 ? 6.038 0.056 6.423 1.00 98.81 93 ALA A O 1
ATOM 705 N N . ALA A 1 94 ? 4.950 -1.089 4.809 1.00 98.81 94 ALA A N 1
ATOM 706 C CA . ALA A 1 94 ? 3.687 -1.227 5.536 1.00 98.81 94 ALA A CA 1
ATOM 707 C C . ALA A 1 94 ? 3.878 -1.981 6.866 1.00 98.81 94 ALA A C 1
ATOM 709 O O . ALA A 1 94 ? 3.535 -1.465 7.932 1.00 98.81 94 ALA A O 1
ATOM 710 N N . GLU A 1 95 ? 4.510 -3.153 6.812 1.00 98.81 95 GLU A N 1
ATOM 711 C CA . GLU A 1 95 ? 4.773 -4.019 7.968 1.00 98.81 95 GLU A CA 1
ATOM 712 C C . GLU A 1 95 ? 5.670 -3.360 9.033 1.00 98.81 95 GLU A C 1
ATOM 714 O O . GLU A 1 95 ? 5.546 -3.641 10.229 1.00 98.81 95 GLU A O 1
ATOM 719 N N . SER A 1 96 ? 6.578 -2.470 8.621 1.00 98.75 96 SER A N 1
ATOM 720 C CA . SER A 1 96 ? 7.512 -1.779 9.522 1.00 98.75 96 SER A CA 1
ATOM 721 C C . SER A 1 96 ? 6.858 -0.728 10.426 1.00 98.75 96 SER A C 1
ATOM 723 O O . SER A 1 96 ? 7.440 -0.358 11.445 1.00 98.75 96 SER A O 1
ATOM 725 N N . VAL A 1 97 ? 5.672 -0.225 10.061 1.00 98.75 97 VAL A N 1
ATOM 726 C CA . VAL A 1 97 ? 4.974 0.843 10.804 1.00 98.75 97 VAL A CA 1
ATOM 727 C C . VAL A 1 97 ? 3.651 0.397 11.417 1.00 98.75 97 VAL A C 1
ATOM 729 O O . VAL A 1 97 ? 3.089 1.137 12.223 1.00 98.75 97 VAL A O 1
ATOM 732 N N . ALA A 1 98 ? 3.154 -0.780 11.039 1.00 98.62 98 ALA A N 1
ATOM 733 C CA . ALA A 1 98 ? 1.948 -1.359 11.605 1.00 98.62 98 ALA A CA 1
ATOM 734 C C . ALA A 1 98 ? 2.164 -1.756 13.074 1.00 98.62 98 ALA A C 1
ATOM 736 O O . ALA A 1 98 ? 3.141 -2.430 13.416 1.00 98.62 98 ALA A O 1
ATOM 737 N N . THR A 1 99 ? 1.220 -1.381 13.939 1.00 98.69 99 THR A N 1
ATOM 738 C CA 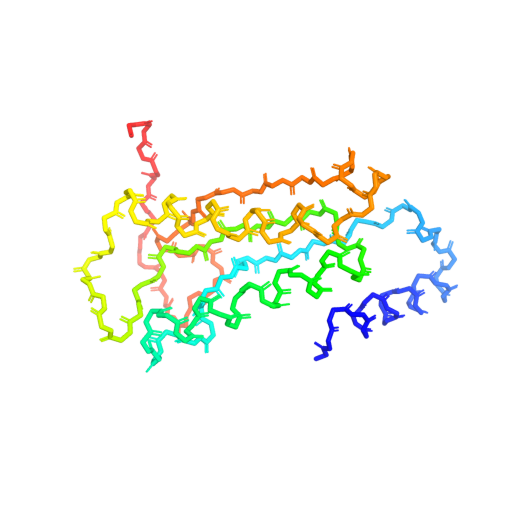. THR A 1 99 ? 1.097 -2.001 15.268 1.00 98.69 99 THR A CA 1
ATOM 739 C C . THR A 1 99 ? 0.683 -3.466 15.133 1.00 98.69 99 THR A C 1
ATOM 741 O O . THR A 1 99 ? 0.182 -3.866 14.084 1.00 98.69 99 THR A O 1
ATOM 744 N N . ASP A 1 100 ? 0.824 -4.264 16.192 1.00 98.38 100 ASP A N 1
ATOM 745 C CA . ASP A 1 100 ? 0.438 -5.684 16.166 1.00 98.38 100 ASP A CA 1
ATOM 746 C C . ASP A 1 100 ? -1.026 -5.873 15.735 1.00 98.38 100 ASP A C 1
ATOM 748 O O . ASP A 1 100 ? -1.309 -6.626 14.806 1.00 98.38 100 ASP A O 1
ATOM 752 N N . CYS A 1 101 ? -1.948 -5.086 16.302 1.00 97.81 101 CYS A N 1
ATOM 753 C CA . CYS A 1 101 ? -3.360 -5.131 15.918 1.00 97.81 101 CYS A CA 1
ATOM 754 C C . CYS A 1 101 ? -3.598 -4.710 14.460 1.00 97.81 101 CYS A C 1
ATOM 756 O O . CYS A 1 101 ? -4.476 -5.253 13.799 1.00 97.81 101 CYS A O 1
ATOM 758 N N . GLN A 1 102 ? -2.862 -3.713 13.953 1.00 98.38 102 GLN A N 1
ATOM 759 C CA . GLN A 1 102 ? -2.999 -3.293 12.555 1.00 98.38 102 GLN A CA 1
ATOM 760 C C . GLN A 1 102 ? -2.477 -4.370 11.610 1.00 98.38 102 GLN A C 1
ATOM 762 O O . GLN A 1 102 ? -3.130 -4.665 10.617 1.00 98.38 102 GLN A O 1
ATOM 767 N N . ARG A 1 103 ? -1.333 -4.970 11.944 1.00 98.19 103 ARG A N 1
ATOM 768 C CA . ARG A 1 103 ? -0.691 -6.036 11.177 1.00 98.19 103 ARG A CA 1
ATOM 769 C C . ARG A 1 103 ? -1.616 -7.234 10.994 1.00 98.19 103 ARG A C 1
ATOM 771 O O . ARG A 1 103 ? -1.765 -7.720 9.882 1.00 98.19 103 ARG A O 1
ATOM 778 N N . GLU A 1 104 ? -2.316 -7.642 12.051 1.00 97.81 104 GLU A N 1
ATOM 779 C CA . GLU A 1 104 ? -3.318 -8.717 11.987 1.00 97.81 104 GLU A CA 1
ATOM 780 C C . GLU A 1 104 ? -4.507 -8.408 11.061 1.00 97.81 104 GLU A C 1
ATOM 782 O O . GLU A 1 104 ? -5.194 -9.324 10.613 1.00 97.81 104 GLU A O 1
ATOM 787 N N . GLN A 1 105 ? -4.774 -7.129 10.782 1.00 97.81 105 GLN A N 1
ATOM 788 C CA . GLN A 1 105 ? -5.881 -6.678 9.934 1.00 97.81 105 GLN A CA 1
ATOM 789 C C . GLN A 1 105 ? -5.430 -6.229 8.536 1.00 97.81 105 GLN A C 1
ATOM 791 O O . GLN A 1 105 ? -6.284 -5.913 7.701 1.00 97.81 105 GLN A O 1
ATOM 796 N N . LEU A 1 106 ? -4.122 -6.161 8.263 1.00 98.38 106 LEU A N 1
ATOM 797 C CA . LEU A 1 106 ? -3.607 -5.720 6.971 1.00 98.38 106 LEU A CA 1
ATOM 798 C C . LEU A 1 106 ? -3.875 -6.777 5.897 1.00 98.38 106 LEU A C 1
ATOM 800 O O . LEU A 1 106 ? -3.534 -7.948 6.029 1.00 98.38 106 LEU A O 1
ATOM 804 N N . ASN A 1 107 ? -4.495 -6.333 4.810 1.00 98.69 107 ASN A N 1
ATOM 805 C CA . ASN A 1 107 ? -4.813 -7.138 3.644 1.00 98.69 107 ASN A CA 1
ATOM 806 C C . ASN A 1 107 ? -4.166 -6.509 2.412 1.00 98.69 107 ASN A C 1
ATOM 808 O O . ASN A 1 107 ? -4.451 -5.356 2.072 1.00 98.69 107 ASN A O 1
ATOM 812 N N . TYR A 1 108 ? -3.331 -7.284 1.726 1.00 98.69 108 TYR A N 1
ATOM 813 C CA . TYR A 1 108 ? -2.619 -6.844 0.533 1.00 98.69 108 TYR A CA 1
ATOM 814 C C . TYR A 1 108 ? -3.316 -7.326 -0.737 1.00 98.69 108 TYR A C 1
ATOM 816 O O . TYR A 1 108 ? -3.730 -8.480 -0.835 1.00 98.69 108 TYR A O 1
ATOM 824 N N . VAL A 1 109 ? -3.422 -6.434 -1.717 1.00 98.50 109 VAL A N 1
ATOM 825 C CA . VAL A 1 109 ? -3.784 -6.761 -3.102 1.00 98.50 109 VAL A CA 1
ATOM 826 C C . VAL A 1 109 ? -2.553 -6.515 -3.967 1.00 98.50 109 VAL A C 1
ATOM 828 O O . VAL A 1 109 ? -1.844 -5.535 -3.744 1.00 98.50 109 VAL A O 1
ATOM 831 N N . ILE A 1 110 ? -2.303 -7.408 -4.922 1.00 97.38 110 ILE A N 1
ATOM 832 C CA . ILE A 1 110 ? -1.184 -7.338 -5.866 1.00 97.38 110 ILE A CA 1
ATOM 833 C C . ILE A 1 110 ? -1.699 -7.451 -7.298 1.00 97.38 110 ILE A C 1
ATOM 835 O O . ILE A 1 110 ? -2.820 -7.912 -7.526 1.00 97.38 110 ILE A O 1
ATOM 839 N N . GLY A 1 111 ? -0.823 -7.131 -8.244 1.00 91.44 111 GLY A N 1
ATOM 840 C CA . GLY A 1 111 ? -1.133 -7.148 -9.665 1.00 91.44 111 GLY A CA 1
ATOM 841 C C . GLY A 1 111 ? -1.609 -5.784 -10.138 1.00 91.44 111 GLY A C 1
ATOM 842 O O . GLY A 1 111 ? -1.552 -4.801 -9.409 1.00 91.44 111 GLY A O 1
ATOM 843 N N . THR A 1 112 ? -2.021 -5.733 -11.394 1.00 87.06 112 THR A N 1
ATOM 844 C CA . THR A 1 112 ? -2.557 -4.533 -12.021 1.00 87.06 112 THR A CA 1
ATOM 845 C C . THR A 1 112 ? -3.465 -4.967 -13.163 1.00 87.06 112 THR A C 1
ATOM 847 O O . THR A 1 112 ? -3.260 -6.015 -13.779 1.00 87.06 112 THR A O 1
ATOM 850 N N . GLU A 1 113 ? -4.483 -4.178 -13.448 1.00 79.44 113 GLU A N 1
ATOM 851 C CA . GLU A 1 113 ? -5.461 -4.420 -14.505 1.00 79.44 113 GLU A CA 1
ATOM 852 C C . GLU A 1 113 ? -5.045 -3.857 -15.874 1.00 79.44 113 GLU A C 1
ATOM 854 O O . GLU A 1 113 ? -5.869 -3.812 -16.778 1.00 79.44 113 GLU A O 1
ATOM 859 N N . VAL A 1 114 ? -3.798 -3.402 -16.044 1.00 65.44 114 VAL A N 1
ATOM 860 C CA . VAL A 1 114 ? -3.366 -2.651 -17.235 1.00 65.44 114 VAL A CA 1
ATOM 861 C C . VAL A 1 114 ? -3.582 -3.446 -18.542 1.00 65.44 114 VAL A C 1
ATOM 863 O O . VAL A 1 114 ? -3.012 -4.530 -18.695 1.00 65.44 114 VAL A O 1
ATOM 866 N N . PRO A 1 115 ? -4.341 -2.895 -19.521 1.00 57.66 115 PRO A N 1
ATOM 867 C CA . PRO A 1 115 ? -4.930 -1.547 -19.525 1.00 57.66 115 PRO A CA 1
ATOM 868 C C . PRO A 1 115 ? -6.168 -1.411 -18.616 1.00 57.66 115 PRO A C 1
ATOM 870 O O . PRO A 1 115 ? -7.123 -2.177 -18.728 1.00 57.66 115 PRO A O 1
ATOM 873 N N . VAL A 1 116 ? -6.153 -0.386 -17.753 1.00 53.50 116 VAL A N 1
ATOM 874 C CA . VAL A 1 116 ? -7.079 -0.199 -16.621 1.00 53.50 116 VAL A CA 1
ATOM 875 C C . VAL A 1 116 ? -8.547 -0.120 -17.071 1.00 53.50 116 VAL A C 1
ATOM 877 O O . VAL A 1 116 ? -8.926 0.845 -17.745 1.00 53.50 116 VAL A O 1
ATOM 880 N N . PRO A 1 117 ? -9.445 -1.032 -16.651 1.00 43.69 117 PRO A N 1
ATOM 881 C CA . PRO A 1 117 ? -10.877 -0.835 -16.803 1.00 43.69 117 PRO A CA 1
ATOM 882 C C . PRO A 1 117 ? -11.345 0.293 -15.869 1.00 43.69 117 PRO A C 1
ATOM 884 O O . PRO A 1 117 ? -11.511 0.100 -14.671 1.00 43.69 117 PRO A O 1
ATOM 887 N N . GLY A 1 118 ? -11.592 1.486 -16.422 1.00 43.22 118 GLY A N 1
ATOM 888 C CA . GLY A 1 118 ? -12.265 2.579 -15.700 1.00 43.22 118 GLY A CA 1
ATOM 889 C C . GLY A 1 118 ? -11.399 3.751 -15.220 1.00 43.22 118 GLY A C 1
ATOM 890 O O . GLY A 1 118 ? -11.904 4.576 -14.463 1.00 43.22 118 GLY A O 1
ATOM 891 N N . GLY A 1 119 ? -10.152 3.877 -15.689 1.00 45.28 119 GLY A N 1
ATOM 892 C CA . GLY A 1 119 ? -9.272 5.034 -15.422 1.00 45.28 119 GLY A CA 1
ATOM 893 C C . GLY A 1 119 ? -8.612 5.644 -16.667 1.00 45.28 119 GLY A C 1
ATOM 894 O O . GLY A 1 119 ? -7.840 6.594 -16.562 1.00 45.28 119 GLY A O 1
ATOM 895 N N . GLU A 1 120 ? -8.907 5.105 -17.847 1.00 50.28 120 GLU A N 1
ATOM 896 C CA . GLU A 1 120 ? -8.322 5.528 -19.117 1.00 50.28 120 GLU A CA 1
ATOM 897 C C . GLU A 1 120 ? -8.824 6.914 -19.5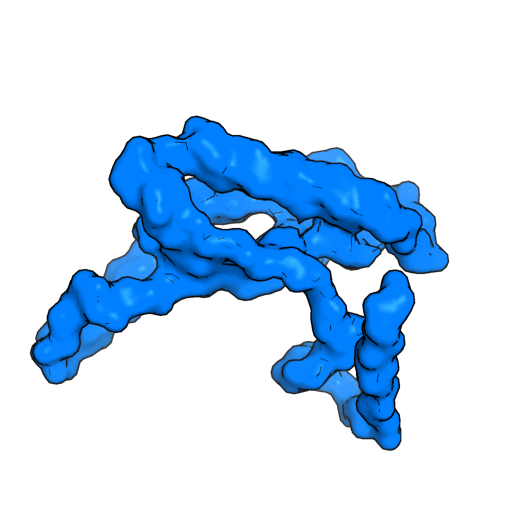50 1.00 50.28 120 GLU A C 1
ATOM 899 O O . GLU A 1 120 ? -10.026 7.172 -19.643 1.00 50.28 120 GLU A O 1
ATOM 904 N N . ALA A 1 121 ? -7.889 7.808 -19.887 1.00 51.09 121 ALA A N 1
ATOM 905 C CA . ALA A 1 121 ? -8.193 9.112 -20.482 1.00 51.09 121 ALA A CA 1
ATOM 906 C C . ALA A 1 121 ? -8.709 8.996 -21.934 1.00 51.09 121 ALA A C 1
ATOM 908 O O . ALA A 1 121 ? -9.105 9.997 -22.536 1.00 51.09 121 ALA A O 1
ATOM 909 N N . SER A 1 122 ? -8.694 7.787 -22.508 1.00 53.56 122 SER A N 1
ATOM 910 C CA . SER A 1 122 ? -9.090 7.497 -23.885 1.00 53.56 122 SER A CA 1
ATOM 911 C C . SER A 1 122 ? -10.016 6.277 -23.976 1.00 53.56 122 SER A C 1
ATOM 913 O O . SER A 1 122 ? -10.076 5.443 -23.079 1.00 53.56 122 SER A O 1
ATOM 915 N N . ALA A 1 123 ? -10.806 6.186 -25.049 1.00 58.97 123 ALA A N 1
ATOM 916 C CA . ALA A 1 123 ? -11.768 5.100 -25.217 1.00 58.97 123 ALA A CA 1
ATOM 917 C C . ALA A 1 123 ? -11.058 3.757 -25.460 1.00 58.97 123 ALA A C 1
ATOM 919 O O . ALA A 1 123 ? -10.351 3.595 -26.455 1.00 58.97 123 ALA A O 1
ATOM 920 N N . ILE A 1 124 ? -11.309 2.777 -24.589 1.00 61.44 124 ILE A N 1
ATOM 921 C CA . ILE A 1 124 ? -10.836 1.399 -24.752 1.00 61.44 124 ILE A CA 1
ATOM 922 C C . ILE A 1 124 ? -11.551 0.780 -25.964 1.00 61.44 124 ILE A C 1
ATOM 924 O O . ILE A 1 124 ? -12.768 0.601 -25.949 1.00 61.44 124 ILE A O 1
ATOM 928 N N . GLN A 1 125 ? -10.802 0.462 -27.024 1.00 64.94 125 GLN A N 1
ATOM 929 C CA . GLN A 1 125 ? -11.355 -0.161 -28.238 1.00 64.94 125 GLN A CA 1
ATOM 930 C C . GLN A 1 125 ? -11.603 -1.668 -28.072 1.00 64.94 125 GLN A C 1
ATOM 932 O O . GLN A 1 125 ? -12.490 -2.222 -28.722 1.00 64.94 125 GLN A O 1
ATOM 937 N N . SER A 1 126 ? -10.846 -2.330 -27.194 1.00 71.44 126 SER A N 1
ATOM 938 C CA . SER A 1 126 ? -10.974 -3.757 -26.888 1.00 71.44 126 SER A CA 1
ATOM 939 C C . SER A 1 126 ? -10.422 -4.076 -25.499 1.00 71.44 126 SER A C 1
ATOM 941 O O . SER A 1 126 ? -9.445 -3.473 -25.066 1.00 71.44 126 SER A O 1
ATOM 943 N N . VAL A 1 127 ? -11.028 -5.050 -24.817 1.00 79.94 127 VAL A N 1
ATOM 944 C CA . VAL A 1 127 ? -10.549 -5.581 -23.531 1.00 79.94 127 VAL A CA 1
ATOM 945 C C . VAL A 1 127 ? -9.806 -6.887 -23.788 1.00 79.94 127 VAL A C 1
ATOM 947 O O . VAL A 1 127 ? -10.327 -7.767 -24.476 1.00 79.94 127 VAL A O 1
ATOM 950 N N . HIS A 1 128 ? -8.609 -7.022 -23.222 1.00 81.69 128 HIS A N 1
ATOM 951 C CA . HIS A 1 128 ? -7.850 -8.270 -23.236 1.00 81.69 128 HIS A CA 1
ATOM 952 C C . HIS A 1 128 ? -8.075 -9.020 -21.921 1.00 81.69 128 HIS A C 1
ATOM 954 O O . HIS A 1 128 ? -7.936 -8.446 -20.846 1.00 81.69 128 HIS A O 1
ATOM 960 N N . ILE A 1 129 ? -8.458 -10.296 -22.009 1.00 88.38 129 ILE A N 1
ATOM 961 C CA . ILE A 1 129 ? -8.661 -11.151 -20.833 1.00 88.38 129 ILE A CA 1
ATOM 962 C C . ILE A 1 129 ? -7.288 -11.608 -20.336 1.00 88.38 129 ILE A C 1
ATOM 964 O O . ILE A 1 129 ? -6.506 -12.139 -21.126 1.00 88.38 129 ILE A O 1
ATOM 968 N N . THR A 1 130 ? -7.014 -11.421 -19.044 1.00 88.38 130 THR A N 1
ATOM 969 C CA . THR A 1 130 ? -5.802 -11.923 -18.386 1.00 88.38 130 THR A CA 1
ATOM 970 C C . THR A 1 130 ? -5.673 -13.430 -18.597 1.00 88.38 130 THR A C 1
ATOM 972 O O . THR A 1 130 ? -6.631 -14.182 -18.391 1.00 88.38 130 THR A O 1
ATOM 975 N N . GLN A 1 131 ? -4.496 -13.865 -19.041 1.00 91.38 131 GLN A N 1
ATOM 976 C CA . GLN A 1 131 ? -4.173 -15.282 -19.182 1.00 91.38 131 GLN A CA 1
ATOM 977 C C . GLN A 1 131 ? -3.921 -15.904 -17.803 1.00 91.38 131 GLN A C 1
ATOM 979 O O . GLN A 1 131 ? -3.730 -15.197 -16.819 1.00 91.38 131 GLN A O 1
ATOM 984 N N . VAL A 1 132 ? -4.015 -17.230 -17.713 1.00 92.94 132 VAL A N 1
ATOM 985 C CA . VAL A 1 132 ? -3.830 -17.936 -16.434 1.00 92.94 132 VAL A CA 1
ATOM 986 C C . VAL A 1 132 ? -2.345 -18.101 -16.089 1.00 92.94 132 VAL A C 1
ATOM 988 O O . VAL A 1 132 ? -2.027 -18.178 -14.903 1.00 92.94 132 VAL A O 1
ATOM 991 N N . GLU A 1 133 ? -1.465 -18.187 -17.095 1.00 79.00 133 GLU A N 1
ATOM 992 C CA . GLU A 1 133 ? -0.001 -18.177 -16.919 1.00 79.00 133 GLU A CA 1
ATOM 993 C C . GLU A 1 133 ? 0.563 -16.819 -16.476 1.00 79.00 133 GLU A C 1
ATOM 995 O O . GLU A 1 133 ? 1.587 -16.852 -15.756 1.00 79.00 133 GLU A O 1
#

Radius of gyration: 16.5 Å; chains: 1; bounding box: 41×33×44 Å